Protein AF-A0A7W8JQC4-F1 (afdb_monomer)

InterPro domains:
  IPR027417 P-loop containing nucleoside triphosphate hydrolase [G3DSA:3.40.50.300] (32-115)

Secondary structure (DSSP, 8-state):
----PPP-SS-----HHHHHHHHHHHHHHTT-EEEEEEEEEETTEEEEEEESTTSSHHHHHHHHHTTT-EEEESSEEEEETTTTEEEE--SEEE--HHHHHHH-GGGGGG---B-TTS-BEEE-SPTT-EEEEEEEEEE---

Solvent-accessible surface area (backbone atoms only — not comparable to full-atom values): 7930 Å² total; per-residue (Å²): 135,86,79,90,80,88,84,72,95,60,96,70,74,88,52,69,65,60,53,51,49,51,52,52,51,54,39,41,76,72,53,32,42,84,42,68,19,19,27,38,32,58,89,56,39,23,41,34,31,31,52,56,88,88,55,45,44,53,59,54,48,45,43,47,36,51,73,72,40,44,42,41,15,42,52,36,26,44,33,26,75,91,74,22,45,28,34,37,71,37,64,45,40,65,44,55,60,71,56,35,59,72,52,27,48,80,52,58,82,58,40,80,48,61,50,100,84,64,25,40,30,29,70,38,48,65,86,83,53,61,27,31,50,77,45,76,47,74,34,76,89,121

Nearest PDB structures (foldseek):
  1kkl-assembly1_B-2  TM=8.487E-01  e=4.703E-04  Lacticaseibacillus casei
  1kkl-assembly1_C  TM=5.293E-01  e=1.919E-04  Lacticaseibacillus casei
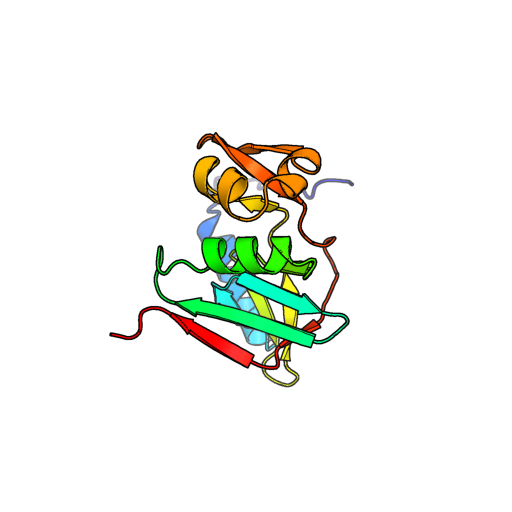  1knx-assembly1_A  TM=5.822E-01  e=1.587E-03  Mycoplasmoides pneumoniae
  1ko7-assembly1_B  TM=4.357E-01  e=6.893E-05  Staphylococcus xylosus
  1knx-assembly1_F  TM=4.460E-01  e=8.919E-04  Mycoplasmoides pneumoniae

pLDDT: mean 86.86, std 14.86, range [31.88, 97.94]

Foldseek 3Di:
DDDDDDDDPDPPPPDVVVVVVVVQVVVVVVQKHKAQFWWWDDPQEIETEAEDPPLCRLLVSLLVVLVVIATQERTIWIARVVFQKIGYDDQFRWDDPVSCCPRRVVQLVQFPDADPVRTTGHGGDDGPDIHRYPYYHYGDPD

Sequence (142 aa):
MRGISFWSEGDIGFHPDLWLLALVEVHRAGGWLMLHAAVLMNCHRAVGLTGVSSAGKSTAALRIAGEGVEVLAEDQAWVRPADGLTVGLDLYLRALPDTLARFASHLLERSVGIDHHGKPLLPVLEPGQSAQLQTLLIFGLL

Mean predicted aligned error: 7.16 Å

Organism: NCBI:txid662880

Radius of gyration: 16.76 Å; Cα contacts (8 Å, |Δi|>4): 275; chains: 1; bounding box: 43×32×40 Å

Structure (mmCIF, N/CA/C/O backbone):
data_AF-A0A7W8JQC4-F1
#
_entry.id   AF-A0A7W8JQC4-F1
#
loop_
_atom_site.group_PDB
_atom_site.id
_atom_site.type_symbol
_atom_site.label_atom_id
_atom_site.label_alt_id
_atom_site.label_comp_id
_atom_site.label_asym_id
_atom_site.label_entity_id
_atom_site.label_seq_id
_atom_site.pdbx_PDB_ins_code
_atom_site.Cartn_x
_atom_site.Cartn_y
_atom_site.Cartn_z
_atom_site.occupancy
_atom_site.B_iso_or_equiv
_atom_site.auth_seq_id
_atom_site.auth_comp_id
_atom_site.auth_asym_id
_atom_site.auth_atom_id
_atom_site.pdbx_PDB_model_num
ATOM 1 N N . MET A 1 1 ? 20.366 8.581 9.512 1.00 35.56 1 MET A N 1
ATOM 2 C CA . MET A 1 1 ? 19.730 7.383 10.104 1.00 35.56 1 MET A CA 1
ATOM 3 C C . MET A 1 1 ? 20.817 6.378 10.442 1.00 35.56 1 MET A C 1
ATOM 5 O O . MET A 1 1 ? 21.600 6.050 9.563 1.00 35.56 1 MET A O 1
ATOM 9 N N . ARG A 1 2 ? 20.934 5.966 11.709 1.00 31.88 2 ARG A N 1
ATOM 10 C CA . ARG A 1 2 ? 21.874 4.915 12.129 1.00 31.88 2 ARG A CA 1
ATOM 11 C C . ARG A 1 2 ? 21.187 3.567 11.901 1.00 31.88 2 ARG A C 1
ATOM 13 O O . ARG A 1 2 ? 20.121 3.347 12.465 1.00 31.88 2 ARG A O 1
ATOM 20 N N . GLY A 1 3 ? 21.753 2.730 11.033 1.00 32.03 3 GLY A N 1
ATOM 21 C CA . GLY A 1 3 ? 21.258 1.377 10.791 1.00 32.03 3 GLY A CA 1
ATOM 22 C C . GLY A 1 3 ? 21.370 0.531 12.057 1.00 32.03 3 GLY A C 1
ATOM 23 O O . GLY A 1 3 ? 22.361 0.625 12.780 1.00 32.03 3 GLY A O 1
ATOM 24 N N . ILE A 1 4 ? 20.343 -0.267 12.336 1.00 41.81 4 ILE A N 1
ATOM 25 C CA . ILE A 1 4 ? 20.396 -1.287 13.382 1.00 41.81 4 ILE A CA 1
ATOM 26 C C . ILE A 1 4 ? 21.209 -2.450 12.810 1.00 41.81 4 ILE A C 1
ATOM 28 O O . ILE A 1 4 ? 20.758 -3.135 11.897 1.00 41.81 4 ILE A O 1
ATOM 32 N N . SER A 1 5 ? 22.428 -2.641 13.307 1.00 37.69 5 SER A N 1
ATOM 33 C CA . SER A 1 5 ? 23.275 -3.788 12.976 1.00 37.69 5 SER A CA 1
ATOM 34 C C . SER A 1 5 ? 23.224 -4.800 14.117 1.00 37.69 5 SER A C 1
ATOM 36 O O . SER A 1 5 ? 23.658 -4.493 15.229 1.00 37.69 5 SER A O 1
ATOM 38 N N . PHE A 1 6 ? 22.696 -5.991 13.838 1.00 50.22 6 PHE A N 1
ATOM 39 C CA . PHE A 1 6 ? 22.678 -7.115 14.769 1.00 50.22 6 PHE A CA 1
ATOM 40 C C . PHE A 1 6 ? 23.987 -7.901 14.642 1.00 50.22 6 PHE A C 1
ATOM 42 O O . PHE A 1 6 ? 24.314 -8.386 13.561 1.00 50.22 6 PHE A O 1
ATOM 49 N N . TRP A 1 7 ? 24.730 -8.017 15.742 1.00 40.00 7 TRP A N 1
ATOM 50 C CA . TRP A 1 7 ? 25.898 -8.891 15.852 1.00 40.00 7 TRP A CA 1
ATOM 51 C C . TRP A 1 7 ? 25.485 -10.159 16.602 1.00 40.00 7 TRP A C 1
ATOM 53 O O . TRP A 1 7 ? 24.950 -10.068 17.705 1.00 40.00 7 TRP A O 1
ATOM 63 N N . SER A 1 8 ? 25.718 -11.324 15.997 1.00 49.25 8 SER A N 1
ATOM 64 C CA . SER A 1 8 ? 25.577 -12.636 16.637 1.00 49.25 8 SER A CA 1
ATOM 65 C C . SER A 1 8 ? 26.965 -13.256 16.759 1.00 49.25 8 SER A C 1
ATOM 67 O O . SER A 1 8 ? 27.576 -13.599 15.748 1.00 49.25 8 SER A O 1
ATOM 69 N N . GLU A 1 9 ? 27.476 -13.384 17.983 1.00 47.78 9 GLU A N 1
ATOM 70 C CA . GLU A 1 9 ? 28.598 -14.278 18.278 1.00 47.78 9 GLU A CA 1
ATOM 71 C C . GLU A 1 9 ? 28.049 -15.703 18.358 1.00 47.78 9 GLU A C 1
ATOM 73 O O . GLU A 1 9 ? 27.416 -16.095 19.337 1.00 47.78 9 GLU A O 1
ATOM 78 N N . GLY A 1 10 ? 28.253 -16.461 17.285 1.00 50.59 10 GLY A N 1
ATOM 79 C CA . GLY A 1 10 ? 27.789 -17.838 17.156 1.00 50.59 10 GLY A CA 1
ATOM 80 C C . GLY A 1 10 ? 26.988 -18.028 15.877 1.00 50.59 10 GLY A C 1
ATOM 81 O O . GLY A 1 10 ? 26.193 -17.170 15.496 1.00 50.59 10 GLY A O 1
ATOM 82 N N . ASP A 1 11 ? 27.226 -19.161 15.223 1.00 51.66 11 ASP A N 1
ATOM 83 C CA . ASP A 1 11 ? 26.686 -19.582 13.926 1.00 51.66 11 ASP A CA 1
ATOM 84 C C . ASP A 1 11 ? 25.183 -19.939 14.010 1.00 51.66 11 ASP A C 1
ATOM 86 O O . ASP A 1 11 ? 24.728 -21.011 13.615 1.00 51.66 11 ASP A O 1
ATOM 90 N N . ILE A 1 12 ? 24.384 -19.041 14.590 1.00 57.91 12 ILE A N 1
ATOM 91 C CA . ILE A 1 12 ? 22.929 -19.045 14.492 1.00 57.91 12 ILE A CA 1
ATOM 92 C C . ILE A 1 12 ? 22.626 -18.257 13.221 1.00 57.91 12 ILE A C 1
ATOM 94 O O . ILE A 1 12 ? 22.561 -17.028 13.238 1.00 57.91 12 ILE A O 1
ATOM 98 N N . GLY A 1 13 ? 22.561 -18.963 12.091 1.00 58.25 13 GLY A N 1
ATOM 99 C CA . GLY A 1 13 ? 22.338 -18.358 10.782 1.00 58.25 13 GLY A CA 1
ATOM 100 C C . GLY A 1 13 ? 21.200 -17.338 10.831 1.00 58.25 13 GLY A C 1
ATOM 101 O O . GLY A 1 13 ? 20.105 -17.626 11.317 1.00 58.25 13 GLY A O 1
ATOM 102 N N . PHE A 1 14 ? 21.462 -16.119 10.358 1.00 64.75 14 PHE A N 1
ATOM 103 C CA . PHE A 1 14 ? 20.414 -15.125 10.178 1.00 64.75 14 PHE A CA 1
ATOM 104 C C . PHE A 1 14 ? 19.390 -15.704 9.198 1.00 64.75 14 PHE A C 1
ATOM 106 O O . PHE A 1 14 ? 19.685 -15.858 8.015 1.00 64.75 14 PHE A O 1
ATOM 113 N N . HIS A 1 15 ? 18.207 -16.055 9.703 1.00 76.00 15 HIS A N 1
ATOM 114 C CA . HIS A 1 15 ? 17.075 -16.506 8.902 1.00 76.00 15 HIS A CA 1
ATOM 115 C C . HIS A 1 15 ? 16.080 -15.343 8.791 1.00 76.00 15 HIS A C 1
ATOM 117 O O . HIS A 1 15 ? 15.295 -15.135 9.722 1.00 76.00 15 HIS A O 1
ATOM 123 N N . PRO A 1 16 ? 16.108 -14.568 7.688 1.00 77.75 16 PRO A N 1
ATOM 124 C CA . PRO A 1 16 ? 15.239 -13.404 7.500 1.00 77.75 16 PRO A CA 1
ATOM 125 C C . PRO A 1 16 ? 13.760 -13.748 7.698 1.00 77.75 16 PRO A C 1
ATOM 127 O O . PRO A 1 16 ? 13.013 -12.974 8.290 1.00 77.75 16 PRO A O 1
ATOM 130 N N . ASP A 1 17 ? 13.366 -14.949 7.274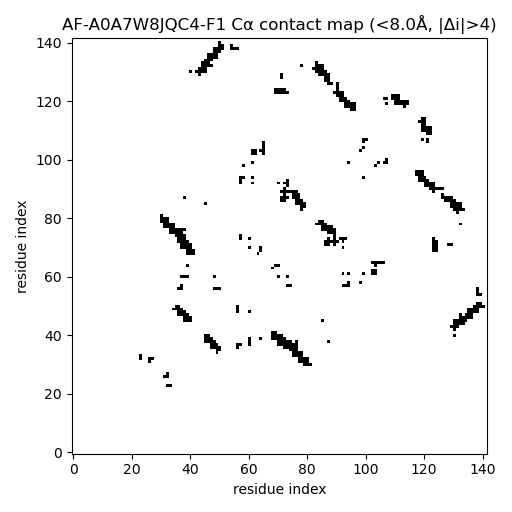 1.00 83.19 17 ASP A N 1
ATOM 131 C CA . ASP A 1 17 ? 11.985 -15.423 7.330 1.00 83.19 17 ASP A CA 1
ATOM 132 C C . ASP A 1 17 ? 11.503 -15.666 8.766 1.00 83.19 17 ASP A C 1
ATOM 134 O O . ASP A 1 17 ? 10.355 -15.366 9.090 1.00 83.19 17 ASP A O 1
ATOM 138 N N . LEU A 1 18 ? 12.378 -16.154 9.656 1.00 86.88 18 LEU A N 1
ATOM 139 C CA . LEU A 1 18 ? 12.038 -16.347 11.071 1.00 86.88 18 LEU A CA 1
ATOM 140 C C . LEU A 1 18 ? 11.845 -15.006 11.778 1.00 86.88 18 LEU A C 1
ATOM 142 O O . LEU A 1 18 ? 10.944 -14.865 12.603 1.00 86.88 18 LEU A O 1
ATOM 146 N N . TRP A 1 19 ? 12.660 -14.011 11.429 1.00 86.44 19 TRP A N 1
ATOM 147 C CA . TRP A 1 19 ? 12.508 -12.655 11.948 1.00 86.44 19 TRP A CA 1
ATOM 148 C C . TRP A 1 19 ? 11.249 -11.977 11.424 1.00 86.44 19 TRP A C 1
ATOM 150 O O . TRP A 1 19 ? 10.541 -11.342 12.205 1.00 86.44 19 TRP A O 1
ATOM 160 N N . LEU A 1 20 ? 10.938 -12.142 10.136 1.00 85.50 20 LEU A N 1
ATOM 161 C CA . LEU A 1 20 ? 9.699 -11.634 9.559 1.00 85.50 20 LEU A CA 1
ATOM 162 C C . LEU A 1 20 ? 8.486 -12.271 10.241 1.00 85.50 20 LEU A C 1
ATOM 164 O O . LEU A 1 20 ? 7.582 -11.553 10.659 1.00 85.50 20 LEU A O 1
ATOM 168 N N . LEU A 1 21 ? 8.496 -13.593 10.431 1.00 88.94 21 LEU A N 1
ATOM 169 C CA . LEU A 1 21 ? 7.436 -14.299 11.146 1.00 88.94 21 LEU A CA 1
ATOM 170 C C . LEU A 1 21 ? 7.300 -13.801 12.588 1.00 88.94 21 LEU A C 1
ATOM 172 O O . LEU A 1 21 ? 6.196 -13.476 13.014 1.00 88.94 21 LEU A O 1
ATOM 176 N N . ALA A 1 22 ? 8.404 -13.696 13.332 1.00 91.50 22 ALA A N 1
ATOM 177 C CA . ALA A 1 22 ? 8.382 -13.196 14.704 1.00 91.50 22 ALA A CA 1
ATOM 178 C C . ALA A 1 22 ? 7.818 -11.770 14.775 1.00 91.50 22 ALA A C 1
ATOM 180 O O . ALA A 1 22 ? 6.986 -11.476 15.632 1.00 91.50 22 ALA A O 1
ATOM 181 N N . LEU A 1 23 ? 8.218 -10.895 13.848 1.00 89.94 23 LEU A N 1
ATOM 182 C CA . LEU A 1 23 ? 7.707 -9.532 13.764 1.00 89.94 23 LEU A CA 1
ATOM 183 C C . LEU A 1 23 ? 6.207 -9.529 13.464 1.00 89.94 23 LEU A C 1
ATOM 185 O O . LEU A 1 23 ? 5.464 -8.813 14.136 1.00 89.94 23 LEU A O 1
ATOM 189 N N . VAL A 1 24 ? 5.752 -10.352 12.518 1.00 91.75 24 VAL A N 1
ATOM 190 C CA . VAL A 1 24 ? 4.332 -10.474 12.179 1.00 91.75 24 VAL A CA 1
ATOM 191 C C . VAL A 1 24 ? 3.519 -10.981 13.367 1.00 91.75 24 VAL A C 1
ATOM 193 O O . VAL A 1 24 ? 2.494 -10.388 13.698 1.00 91.75 24 VAL A O 1
ATOM 196 N N . GLU A 1 25 ? 3.985 -12.020 14.058 1.00 95.00 25 GLU A N 1
ATOM 197 C CA . GLU A 1 25 ? 3.280 -12.591 15.207 1.00 95.00 25 GLU A CA 1
ATOM 198 C C . GLU A 1 25 ? 3.234 -11.636 16.407 1.00 95.00 25 GLU A C 1
ATOM 200 O O . GLU A 1 25 ? 2.199 -11.537 17.068 1.00 95.00 25 GLU A O 1
ATOM 205 N N . VAL A 1 26 ? 4.302 -10.873 16.665 1.00 95.31 26 VAL A N 1
ATOM 206 C CA . VAL A 1 26 ? 4.304 -9.837 17.714 1.00 95.31 26 VAL A CA 1
ATOM 207 C C . VAL A 1 26 ? 3.304 -8.724 17.388 1.00 95.31 26 VAL A C 1
ATOM 209 O O . VAL A 1 26 ? 2.530 -8.322 18.258 1.00 95.31 26 VAL A O 1
ATOM 212 N N . HIS A 1 27 ? 3.263 -8.255 16.138 1.00 93.44 27 HIS A N 1
ATOM 213 C CA . HIS A 1 27 ? 2.278 -7.258 15.703 1.00 93.44 27 HIS A CA 1
ATOM 214 C C . HIS A 1 27 ? 0.849 -7.804 15.813 1.00 93.44 27 HIS A C 1
ATOM 216 O O . HIS A 1 27 ? -0.034 -7.112 16.327 1.00 93.44 27 HIS A O 1
ATOM 222 N N . ARG A 1 28 ? 0.639 -9.074 15.443 1.00 94.81 28 ARG A N 1
ATOM 223 C CA . ARG A 1 28 ? -0.642 -9.775 15.588 1.00 94.81 28 ARG A CA 1
ATOM 224 C C . ARG A 1 28 ? -1.098 -9.868 17.037 1.00 94.81 28 ARG A C 1
ATOM 226 O O . ARG A 1 28 ? -2.256 -9.566 17.320 1.00 94.81 28 ARG A O 1
ATOM 233 N N . ALA A 1 29 ? -0.201 -10.208 17.961 1.00 96.25 29 ALA A N 1
ATOM 234 C CA . ALA A 1 29 ? -0.485 -10.190 19.396 1.00 96.25 29 ALA A CA 1
ATOM 235 C C . ALA A 1 29 ? -0.836 -8.777 19.909 1.00 96.25 29 ALA A C 1
ATOM 237 O O . ALA A 1 29 ? -1.641 -8.638 20.827 1.00 96.25 29 ALA A O 1
ATOM 238 N N . GLY A 1 30 ? -0.286 -7.733 19.280 1.00 95.88 30 GLY A N 1
ATOM 239 C CA . GLY A 1 30 ? -0.622 -6.326 19.520 1.00 95.88 30 GLY A CA 1
ATOM 240 C C . GLY A 1 30 ? -1.889 -5.820 18.813 1.00 95.88 30 GLY A C 1
ATOM 241 O O . GLY A 1 30 ? -2.186 -4.629 18.898 1.00 95.88 30 GLY A O 1
ATOM 242 N N . GLY A 1 31 ? -2.631 -6.684 18.112 1.00 96.88 31 GLY A N 1
ATOM 243 C CA . GLY A 1 31 ? -3.879 -6.333 17.425 1.00 96.88 31 GLY A CA 1
ATOM 244 C C . GLY A 1 31 ? -3.712 -5.787 16.003 1.00 96.88 31 GLY A C 1
ATOM 245 O O . GLY A 1 31 ? -4.668 -5.240 15.455 1.00 96.88 31 GLY A O 1
ATOM 246 N N . TRP A 1 32 ? -2.531 -5.925 15.402 1.00 97.06 32 TRP A N 1
ATOM 247 C CA . TRP A 1 32 ? -2.255 -5.516 14.025 1.00 97.06 32 TRP A CA 1
ATOM 248 C C . TRP A 1 32 ? -2.247 -6.713 13.077 1.00 97.06 32 TRP A C 1
ATOM 250 O O . TRP A 1 32 ? -1.686 -7.759 13.378 1.00 97.06 32 TRP A O 1
ATOM 260 N N . LEU A 1 33 ? -2.834 -6.555 11.898 1.00 95.50 33 LEU A N 1
ATOM 261 C CA . LEU A 1 33 ? -2.838 -7.553 10.838 1.00 95.50 33 LEU A CA 1
ATOM 262 C C . LEU A 1 33 ? -2.085 -7.023 9.627 1.00 95.50 33 LEU A C 1
ATOM 264 O O . LEU A 1 33 ? -2.260 -5.869 9.237 1.00 95.50 33 LEU A O 1
ATOM 268 N N . MET A 1 34 ? -1.272 -7.884 9.025 1.00 93.56 34 MET A N 1
ATOM 269 C CA . MET A 1 34 ? -0.629 -7.578 7.757 1.00 93.56 34 MET A CA 1
ATOM 270 C C . MET A 1 34 ? -1.630 -7.847 6.640 1.00 93.56 34 MET A C 1
ATOM 272 O O . MET A 1 34 ? -2.171 -8.949 6.529 1.00 93.56 34 MET A O 1
ATOM 276 N N . LEU A 1 35 ? -1.882 -6.837 5.819 1.00 92.81 35 LEU A N 1
ATOM 277 C CA . LEU A 1 35 ? -2.766 -6.912 4.673 1.00 92.81 35 LEU A CA 1
ATOM 278 C C . LEU A 1 35 ? -1.933 -6.825 3.395 1.00 92.81 35 LEU A C 1
ATOM 280 O O . LEU A 1 35 ? -1.234 -5.838 3.169 1.00 92.81 35 LEU A O 1
ATOM 284 N N . HIS A 1 36 ? -2.051 -7.848 2.548 1.00 93.44 36 HIS A N 1
ATOM 285 C CA . HIS A 1 36 ? -1.517 -7.813 1.190 1.00 93.44 36 HIS A CA 1
ATOM 286 C C . HIS A 1 36 ? -2.494 -7.051 0.282 1.00 93.44 36 HIS A C 1
ATOM 288 O O . HIS A 1 36 ? -3.456 -7.621 -0.254 1.00 93.44 36 HIS A O 1
ATOM 294 N N . ALA A 1 37 ? -2.311 -5.738 0.193 1.00 94.69 37 ALA A N 1
ATOM 295 C CA . ALA A 1 37 ? -3.197 -4.837 -0.527 1.00 94.69 37 ALA A CA 1
ATOM 296 C C . ALA A 1 37 ? -2.484 -3.552 -0.943 1.00 94.69 37 ALA A C 1
ATOM 298 O O . ALA A 1 37 ? -1.678 -3.008 -0.192 1.00 94.69 37 ALA A O 1
ATOM 299 N N . ALA A 1 38 ? -2.913 -3.008 -2.081 1.00 95.31 38 ALA A N 1
ATOM 300 C CA . ALA A 1 38 ? -2.681 -1.603 -2.370 1.00 95.31 38 ALA A CA 1
ATOM 301 C C . ALA A 1 38 ? -3.678 -0.775 -1.555 1.00 95.31 38 ALA A C 1
ATOM 303 O O . ALA A 1 38 ? -4.877 -1.060 -1.574 1.00 95.31 38 ALA A O 1
ATOM 304 N N . VAL A 1 39 ? -3.212 0.244 -0.844 1.00 96.38 39 VAL A N 1
ATOM 305 C CA . VAL A 1 39 ? -4.053 1.114 -0.023 1.00 96.38 39 VAL A CA 1
ATOM 306 C C . VAL A 1 39 ? -3.987 2.525 -0.574 1.00 96.38 39 VAL A C 1
ATOM 308 O O . VAL A 1 39 ? -2.929 3.149 -0.611 1.00 96.38 39 VAL A O 1
ATOM 311 N N . LEU A 1 40 ? -5.142 3.022 -0.998 1.00 96.12 40 LEU A N 1
ATOM 312 C CA . LEU A 1 40 ? -5.332 4.375 -1.502 1.00 96.12 40 LEU A CA 1
ATOM 313 C C . LEU A 1 40 ? -5.886 5.249 -0.389 1.00 96.12 40 LEU A C 1
ATOM 315 O O . LEU A 1 40 ? -6.739 4.799 0.376 1.00 96.12 40 LEU A O 1
ATOM 319 N N . MET A 1 41 ? -5.427 6.491 -0.320 1.00 95.44 41 MET A N 1
ATOM 320 C CA . MET A 1 41 ? -5.764 7.437 0.730 1.00 95.44 41 MET A CA 1
ATOM 321 C C . MET A 1 41 ? -6.253 8.757 0.143 1.00 95.44 41 MET A C 1
ATOM 323 O O . MET A 1 41 ? -5.719 9.273 -0.835 1.00 95.44 41 MET A O 1
ATOM 327 N N . ASN A 1 42 ? -7.271 9.318 0.787 1.00 92.62 42 ASN A N 1
ATOM 328 C CA . ASN A 1 42 ? -7.664 10.707 0.623 1.00 92.62 42 ASN A CA 1
ATOM 329 C C . ASN A 1 42 ? -7.892 11.305 2.019 1.00 92.62 42 ASN A C 1
ATOM 331 O O . ASN A 1 42 ? -8.780 10.865 2.763 1.00 92.62 42 ASN A O 1
ATOM 335 N N . CYS A 1 43 ? -7.056 12.275 2.391 1.00 89.19 43 CYS A N 1
ATOM 336 C CA . CYS A 1 43 ? -6.962 12.824 3.743 1.00 89.19 43 CYS A CA 1
ATOM 337 C C . CYS A 1 43 ? -6.704 11.724 4.793 1.00 89.19 43 CYS A C 1
ATOM 339 O O . CYS A 1 43 ? -5.616 11.171 4.858 1.00 89.19 43 CYS A O 1
ATOM 341 N N . HIS A 1 44 ? -7.699 11.383 5.617 1.00 92.44 44 HIS A N 1
ATOM 342 C CA . HIS A 1 44 ? -7.582 10.364 6.673 1.00 92.44 44 HIS A CA 1
ATOM 343 C C . HIS A 1 44 ? -8.414 9.110 6.395 1.00 92.44 44 HIS A C 1
ATOM 345 O O . HIS A 1 44 ? -8.625 8.294 7.291 1.00 92.44 44 HIS A O 1
ATOM 351 N N . ARG A 1 45 ? -8.931 8.962 5.172 1.00 96.06 45 ARG A N 1
ATOM 352 C CA . ARG A 1 45 ? -9.768 7.829 4.767 1.00 96.06 45 ARG A CA 1
ATOM 353 C C . ARG A 1 45 ? -9.030 6.997 3.740 1.00 96.06 45 ARG A C 1
ATOM 355 O O . ARG A 1 45 ? -8.447 7.550 2.810 1.00 96.06 45 ARG A O 1
ATOM 362 N N . ALA A 1 46 ? -9.101 5.684 3.899 1.00 96.81 46 ALA A N 1
ATOM 363 C CA . ALA A 1 46 ? -8.441 4.743 3.019 1.00 96.81 46 ALA A CA 1
ATOM 364 C C . ALA A 1 46 ? -9.389 3.688 2.447 1.00 96.81 46 ALA A C 1
ATOM 366 O O . ALA A 1 46 ? -10.336 3.237 3.103 1.00 96.81 46 ALA A O 1
ATOM 367 N N . VAL A 1 47 ? -9.077 3.274 1.220 1.00 97.25 47 VAL A N 1
ATOM 368 C CA . VAL A 1 47 ? -9.667 2.122 0.535 1.00 97.25 47 VAL A CA 1
ATOM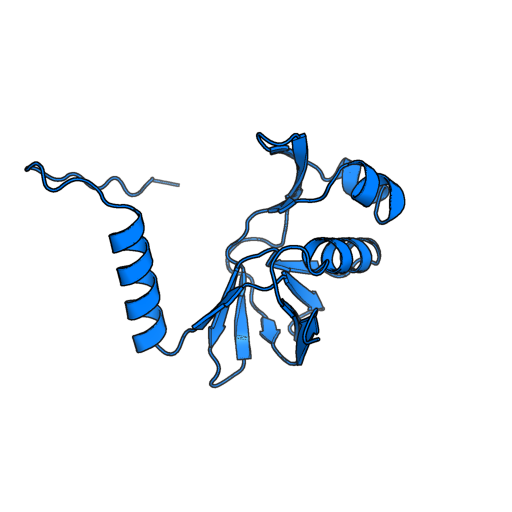 369 C C . VAL A 1 47 ? -8.547 1.150 0.192 1.00 97.25 47 VAL A C 1
ATOM 371 O O . VAL A 1 47 ? -7.566 1.520 -0.451 1.00 97.25 47 VAL A O 1
ATOM 374 N N . GLY A 1 48 ? -8.701 -0.098 0.621 1.00 96.44 48 GLY A N 1
ATOM 375 C CA . GLY A 1 48 ? -7.792 -1.186 0.292 1.00 96.44 48 GLY A CA 1
ATOM 376 C C . GLY A 1 48 ? -8.259 -1.936 -0.951 1.00 96.44 48 GLY A C 1
ATOM 377 O O . GLY A 1 48 ? -9.449 -2.202 -1.111 1.00 96.44 48 GLY A O 1
ATOM 378 N N . LEU A 1 49 ? -7.317 -2.319 -1.804 1.00 96.00 49 LEU A N 1
ATOM 379 C CA . LEU A 1 49 ? -7.501 -3.212 -2.941 1.00 96.00 49 LEU A CA 1
ATOM 380 C C . LEU A 1 49 ? -6.708 -4.488 -2.657 1.00 96.00 49 LEU A C 1
ATOM 382 O O . LEU A 1 49 ? -5.479 -4.467 -2.687 1.00 96.00 49 LEU A O 1
ATOM 386 N N . THR A 1 50 ? -7.390 -5.594 -2.381 1.00 94.81 50 THR A N 1
ATOM 387 C CA . THR A 1 50 ? -6.774 -6.906 -2.135 1.00 94.81 50 THR A CA 1
ATOM 388 C C . THR A 1 50 ? -7.279 -7.945 -3.134 1.00 94.81 50 THR A C 1
ATOM 390 O O . THR A 1 50 ? -8.130 -7.662 -3.972 1.00 94.81 50 THR A O 1
ATOM 393 N N . GLY A 1 51 ? -6.724 -9.149 -3.089 1.00 91.25 51 GLY A N 1
ATOM 394 C CA . GLY A 1 51 ? -7.017 -10.222 -4.032 1.00 91.25 51 GLY A CA 1
ATOM 395 C C . GLY A 1 51 ? -5.767 -10.992 -4.425 1.00 91.25 51 GLY A C 1
ATOM 396 O O . GLY A 1 51 ? -4.652 -10.664 -3.996 1.00 91.25 51 GLY A O 1
ATOM 397 N N . VAL A 1 52 ? -5.953 -11.999 -5.276 1.00 87.94 52 VAL A N 1
ATOM 398 C CA . VAL A 1 52 ? -4.864 -12.858 -5.761 1.00 87.94 52 VAL A CA 1
ATOM 399 C C . VAL A 1 52 ? -3.744 -12.049 -6.431 1.00 87.94 52 VAL A C 1
ATOM 401 O O . VAL A 1 52 ? -3.933 -10.912 -6.891 1.00 87.94 52 VAL A O 1
ATOM 404 N N . SER A 1 53 ? -2.534 -12.611 -6.452 1.00 84.56 53 SER A N 1
ATOM 405 C CA . SER A 1 53 ? -1.424 -11.999 -7.188 1.00 84.56 53 SER A CA 1
ATOM 406 C C . SER A 1 53 ? -1.819 -11.816 -8.657 1.00 84.56 53 SER A C 1
ATOM 408 O O . SER A 1 53 ? -2.546 -12.634 -9.217 1.00 84.56 53 SER A O 1
ATOM 410 N N . SER A 1 54 ? -1.404 -10.702 -9.260 1.00 83.38 54 SER A N 1
ATOM 411 C CA . SER A 1 54 ? -1.779 -10.318 -10.631 1.00 83.38 54 SER A CA 1
ATOM 412 C C . SER A 1 54 ? -3.267 -10.038 -10.889 1.00 83.38 54 SER A C 1
ATOM 414 O O . SER A 1 54 ? -3.642 -9.821 -12.037 1.00 83.38 54 SER A O 1
ATOM 416 N N . ALA A 1 55 ? -4.113 -9.909 -9.858 1.00 87.69 55 ALA A N 1
ATOM 417 C CA . ALA A 1 55 ? -5.512 -9.491 -10.034 1.00 87.69 55 ALA A CA 1
ATOM 418 C C . ALA A 1 55 ? -5.686 -8.035 -10.531 1.00 87.69 55 ALA A C 1
ATOM 420 O O . ALA A 1 55 ? -6.809 -7.587 -10.741 1.00 87.69 55 ALA A O 1
ATOM 421 N N . GLY A 1 56 ? -4.594 -7.276 -10.693 1.00 88.62 56 GLY A N 1
ATOM 422 C CA . GLY A 1 56 ? -4.619 -5.884 -11.153 1.00 88.62 56 GLY A CA 1
ATOM 423 C C . GLY A 1 56 ? -4.656 -4.830 -10.040 1.00 88.62 56 GLY A C 1
ATOM 424 O O . GLY A 1 56 ? -4.959 -3.676 -10.329 1.00 88.62 56 GLY A O 1
ATOM 425 N N . LYS A 1 57 ? -4.322 -5.192 -8.790 1.00 92.56 57 LYS A N 1
ATOM 426 C CA . LYS A 1 57 ? -4.292 -4.276 -7.627 1.00 92.56 57 LYS A CA 1
ATOM 427 C C . LYS A 1 57 ? -3.410 -3.047 -7.880 1.00 92.56 57 LYS A C 1
ATOM 429 O O . LYS A 1 57 ? -3.915 -1.928 -7.881 1.00 92.56 57 LYS A O 1
ATOM 434 N N . SER A 1 58 ? -2.128 -3.257 -8.191 1.00 89.81 58 SER A N 1
ATOM 435 C CA . SER A 1 58 ? -1.164 -2.175 -8.444 1.00 89.81 58 SER A CA 1
ATOM 436 C C . SER A 1 58 ? -1.525 -1.358 -9.692 1.00 89.81 58 SER A C 1
ATOM 438 O O . SER A 1 58 ? -1.326 -0.148 -9.724 1.00 89.81 58 SER A O 1
ATOM 440 N N . THR A 1 59 ? -2.128 -1.985 -10.709 1.00 91.75 59 THR A N 1
ATOM 441 C CA . THR A 1 59 ? -2.635 -1.290 -11.906 1.00 91.75 59 THR A CA 1
ATOM 442 C C . THR A 1 59 ? -3.807 -0.365 -11.574 1.00 91.75 59 THR A C 1
ATOM 444 O O . THR A 1 59 ? -3.838 0.776 -12.033 1.00 91.75 59 THR A O 1
ATOM 447 N N . ALA A 1 60 ? -4.766 -0.835 -10.773 1.00 92.38 60 ALA A N 1
ATOM 448 C CA . ALA A 1 60 ? -5.890 -0.024 -10.318 1.00 92.38 60 ALA A CA 1
ATOM 449 C C . ALA A 1 60 ? -5.417 1.115 -9.405 1.00 92.38 60 ALA A C 1
ATOM 451 O O . ALA A 1 60 ? -5.832 2.257 -9.598 1.00 92.38 60 ALA A O 1
ATOM 452 N N . ALA A 1 61 ? -4.494 0.823 -8.483 1.00 93.25 61 ALA A N 1
ATOM 453 C CA . ALA A 1 61 ? -3.878 1.822 -7.621 1.00 93.25 61 ALA A CA 1
ATOM 454 C C . ALA A 1 61 ? -3.164 2.910 -8.431 1.00 93.25 61 ALA A C 1
ATOM 456 O O . ALA A 1 61 ? -3.394 4.089 -8.190 1.00 93.25 61 ALA A O 1
ATOM 457 N N . LEU A 1 62 ? -2.385 2.532 -9.451 1.00 93.31 62 LEU A N 1
ATOM 458 C CA . LEU A 1 62 ? -1.722 3.486 -10.339 1.00 93.31 62 LEU A CA 1
ATOM 459 C C . LEU A 1 62 ? -2.715 4.381 -11.079 1.00 93.31 62 LEU A C 1
ATOM 461 O O . LEU A 1 62 ? -2.510 5.588 -11.162 1.00 93.31 62 LEU A O 1
ATOM 465 N N . ARG A 1 63 ? -3.783 3.798 -11.631 1.00 93.19 63 ARG A N 1
ATOM 466 C CA . ARG A 1 63 ? -4.792 4.570 -12.360 1.00 93.19 63 ARG A CA 1
ATOM 467 C C . ARG A 1 63 ? -5.460 5.597 -11.452 1.00 93.19 63 ARG A C 1
ATOM 469 O O . ARG A 1 63 ? -5.643 6.729 -11.867 1.00 93.19 63 ARG A O 1
ATOM 476 N N . ILE A 1 64 ? -5.794 5.208 -10.224 1.00 92.81 64 ILE A N 1
ATOM 477 C CA . ILE A 1 64 ? -6.411 6.111 -9.248 1.00 92.81 64 ILE A CA 1
ATOM 478 C C . ILE A 1 64 ? -5.399 7.163 -8.761 1.00 92.81 64 ILE A C 1
ATOM 480 O O . ILE A 1 64 ? -5.758 8.327 -8.611 1.00 92.81 64 ILE A O 1
ATOM 484 N N . ALA A 1 65 ? -4.124 6.797 -8.613 1.00 91.75 65 ALA A N 1
ATOM 485 C CA . ALA A 1 65 ? -3.056 7.745 -8.303 1.00 91.75 65 ALA A CA 1
ATOM 486 C C . ALA A 1 65 ? -2.843 8.789 -9.411 1.00 91.75 65 ALA A C 1
ATOM 488 O O . ALA A 1 65 ? -2.571 9.952 -9.120 1.00 91.75 65 ALA A O 1
ATOM 489 N N . GLY A 1 66 ? -3.025 8.397 -10.676 1.00 91.25 66 GLY A N 1
ATOM 490 C CA . GLY A 1 66 ? -3.030 9.312 -11.820 1.00 91.25 66 GLY A CA 1
ATOM 491 C C . GLY A 1 66 ? -4.150 10.361 -11.777 1.00 91.25 66 GLY A C 1
ATOM 492 O O . GLY A 1 66 ? -4.032 11.396 -12.420 1.00 91.25 66 GLY A O 1
ATOM 493 N N . GLU A 1 67 ? -5.198 10.140 -10.983 1.00 92.69 67 GLU A N 1
ATOM 494 C CA . GLU A 1 67 ? -6.268 11.118 -10.733 1.00 92.69 67 GLU A CA 1
ATOM 495 C C . GLU A 1 67 ? -5.988 11.988 -9.487 1.00 92.69 67 GLU A C 1
ATOM 497 O O . GLU A 1 67 ? -6.864 12.708 -9.011 1.00 92.69 67 GLU A O 1
ATOM 502 N N . GLY A 1 68 ? -4.773 11.920 -8.929 1.00 90.88 68 GLY A N 1
ATOM 503 C CA . GLY A 1 68 ? -4.339 12.730 -7.787 1.00 90.88 68 GLY A CA 1
ATOM 504 C C . GLY A 1 68 ? -4.658 12.144 -6.410 1.00 90.88 68 GLY A C 1
ATOM 505 O O . GLY A 1 68 ? -4.461 12.824 -5.406 1.00 90.88 68 GLY A O 1
ATOM 506 N N . VAL A 1 69 ? -5.134 10.898 -6.333 1.00 93.56 69 VAL A N 1
ATOM 507 C CA . VAL A 1 69 ? -5.320 10.192 -5.054 1.00 93.56 69 VAL A CA 1
ATOM 508 C C . VAL A 1 69 ? -3.978 9.672 -4.549 1.00 93.56 69 VAL A C 1
ATOM 510 O O . VAL A 1 69 ? -3.145 9.194 -5.317 1.00 93.56 69 VAL A O 1
ATOM 513 N N . GLU A 1 70 ? -3.755 9.736 -3.245 1.00 93.94 70 GLU A N 1
ATOM 514 C CA . GLU A 1 70 ? -2.485 9.315 -2.673 1.00 93.94 70 GLU A CA 1
ATOM 515 C C . GLU A 1 70 ? -2.444 7.797 -2.472 1.00 93.94 70 GLU A C 1
ATOM 517 O O . GLU A 1 70 ? -3.452 7.144 -2.191 1.00 93.94 70 GLU A O 1
ATOM 522 N N . VAL A 1 71 ? -1.255 7.218 -2.612 1.00 94.56 71 VAL A N 1
ATOM 523 C CA . VAL A 1 71 ? -1.014 5.798 -2.349 1.00 94.56 71 VAL A CA 1
ATOM 524 C C . VAL A 1 71 ? -0.323 5.709 -1.001 1.00 94.56 71 VAL A C 1
ATOM 526 O O . VAL A 1 71 ? 0.790 6.205 -0.843 1.00 94.56 71 VAL A O 1
ATOM 529 N N . LEU A 1 72 ? -0.997 5.099 -0.031 1.00 95.19 72 LEU A N 1
ATOM 530 C CA . LEU A 1 72 ? -0.443 4.832 1.292 1.00 95.19 72 LEU A CA 1
ATOM 531 C C . LEU A 1 72 ? 0.406 3.558 1.279 1.00 95.19 72 LEU A C 1
ATOM 533 O O . LEU A 1 72 ? 1.454 3.523 1.908 1.00 95.19 72 LEU A O 1
ATOM 537 N N . ALA A 1 73 ? -0.039 2.526 0.561 1.00 94.44 73 ALA A N 1
ATOM 538 C CA . ALA A 1 73 ? 0.680 1.263 0.395 1.00 94.44 73 ALA A CA 1
ATOM 539 C C . ALA A 1 73 ? 0.471 0.707 -1.017 1.00 94.44 73 ALA A C 1
ATOM 541 O O . ALA A 1 73 ? -0.599 0.892 -1.599 1.00 94.44 73 ALA A O 1
ATOM 542 N N . GLU A 1 74 ? 1.459 0.002 -1.559 1.00 92.25 74 GLU A N 1
ATOM 543 C CA . GLU A 1 74 ? 1.354 -0.657 -2.868 1.00 92.25 74 GLU A CA 1
ATOM 544 C C . GLU A 1 74 ? 1.012 -2.138 -2.736 1.00 92.25 74 GLU A C 1
ATOM 546 O O . GLU A 1 74 ? 0.182 -2.647 -3.487 1.00 92.25 74 GLU A O 1
ATOM 551 N N . ASP A 1 75 ? 1.634 -2.812 -1.777 1.00 92.38 75 ASP A N 1
ATOM 552 C CA . ASP A 1 75 ? 1.584 -4.258 -1.625 1.00 92.38 75 ASP A CA 1
ATOM 553 C C . ASP A 1 75 ? 1.333 -4.676 -0.178 1.00 92.38 75 ASP A C 1
ATOM 555 O O . ASP A 1 75 ? 0.642 -5.670 0.060 1.00 92.38 75 ASP A O 1
ATOM 559 N N . GLN A 1 76 ? 1.869 -3.929 0.791 1.00 92.12 76 GLN A N 1
ATOM 560 C CA . GLN A 1 76 ? 1.835 -4.311 2.198 1.00 92.12 76 GLN A CA 1
ATOM 561 C C . GLN A 1 76 ? 1.418 -3.151 3.099 1.00 92.12 76 GLN A C 1
ATOM 563 O O . GLN A 1 76 ? 2.036 -2.084 3.135 1.00 92.12 76 GLN A O 1
ATOM 568 N N . ALA A 1 77 ? 0.385 -3.401 3.902 1.00 94.31 77 ALA A N 1
ATOM 569 C CA . ALA A 1 77 ? -0.081 -2.478 4.925 1.00 94.31 77 ALA A CA 1
ATOM 570 C C . ALA A 1 77 ? -0.293 -3.191 6.262 1.00 94.31 77 ALA A C 1
ATOM 572 O O . ALA A 1 77 ? -0.775 -4.323 6.309 1.00 94.31 77 ALA A O 1
ATOM 573 N N . TRP A 1 78 ? 0.004 -2.501 7.360 1.00 95.38 78 TRP A N 1
ATOM 574 C CA . TRP A 1 78 ? -0.469 -2.884 8.687 1.00 95.38 78 TRP A CA 1
ATOM 575 C C . TRP A 1 78 ? -1.836 -2.271 8.933 1.00 95.38 78 TRP A C 1
ATOM 577 O O . TRP A 1 78 ? -2.005 -1.067 8.763 1.00 95.38 78 TRP A O 1
ATOM 587 N N . VAL A 1 79 ? -2.790 -3.082 9.379 1.00 96.69 79 VAL A N 1
ATOM 588 C CA . VAL A 1 79 ? -4.144 -2.649 9.731 1.00 96.69 79 VAL A CA 1
ATOM 589 C C . VAL A 1 79 ? -4.443 -3.071 11.158 1.00 96.69 79 VAL A C 1
ATOM 591 O O . VAL A 1 79 ? -4.289 -4.239 11.501 1.00 96.69 79 VAL A O 1
ATOM 594 N N . ARG A 1 80 ? -4.924 -2.152 11.989 1.00 97.19 80 ARG A N 1
ATOM 595 C CA . ARG A 1 80 ? -5.517 -2.471 13.285 1.00 97.19 80 ARG A CA 1
ATOM 596 C C . ARG A 1 80 ? -7.031 -2.619 13.113 1.00 97.19 80 ARG A C 1
ATOM 598 O O . ARG A 1 80 ? -7.712 -1.613 12.929 1.00 97.19 80 ARG A O 1
ATOM 605 N N . PRO A 1 81 ? -7.605 -3.833 13.181 1.00 95.50 81 PRO A N 1
ATOM 606 C CA . PRO A 1 81 ? -9.022 -4.029 12.863 1.00 95.50 81 PRO A CA 1
ATOM 607 C C . PRO A 1 81 ? -9.985 -3.335 13.831 1.00 95.50 81 PRO A C 1
ATOM 609 O O . PRO A 1 81 ? -11.109 -3.036 13.450 1.00 95.50 81 PRO A O 1
ATOM 612 N N . ALA A 1 82 ? -9.552 -3.081 15.071 1.00 96.25 82 ALA A N 1
ATOM 613 C CA . ALA A 1 82 ? -10.388 -2.476 16.107 1.00 96.25 82 ALA A CA 1
ATOM 614 C C . ALA A 1 82 ? -10.914 -1.080 15.725 1.00 96.25 82 ALA A C 1
ATOM 616 O O . ALA A 1 82 ? -12.018 -0.715 16.118 1.00 96.25 82 ALA A O 1
ATOM 617 N N . ASP A 1 83 ? -10.130 -0.309 14.971 1.00 95.75 83 ASP A N 1
ATOM 618 C CA . ASP A 1 83 ? -10.450 1.069 14.582 1.00 95.75 83 ASP A CA 1
ATOM 619 C C . ASP A 1 83 ? -10.090 1.403 13.125 1.00 95.75 83 ASP A C 1
ATOM 621 O O . ASP A 1 83 ? -10.210 2.549 12.693 1.00 95.75 83 ASP A O 1
ATOM 625 N N . GLY A 1 84 ? -9.649 0.406 12.356 1.00 96.69 84 GLY A N 1
ATOM 626 C CA . GLY A 1 84 ? -9.272 0.549 10.954 1.00 96.69 84 GLY A CA 1
ATOM 627 C C . GLY A 1 84 ? -7.971 1.319 10.731 1.00 96.69 84 GLY A C 1
ATOM 628 O O . GLY A 1 84 ? -7.660 1.622 9.577 1.00 96.69 84 GLY A O 1
ATOM 629 N N . LEU A 1 85 ? -7.202 1.651 11.778 1.00 97.38 85 LEU A N 1
ATOM 630 C CA . LEU A 1 85 ? -5.949 2.387 11.615 1.00 97.38 85 LEU A CA 1
ATOM 631 C C . LEU A 1 85 ? -5.001 1.604 10.706 1.00 97.38 85 LEU A C 1
ATOM 633 O O . LEU A 1 85 ? -4.680 0.450 10.978 1.00 97.38 85 LEU A O 1
ATOM 637 N N . THR A 1 86 ? -4.565 2.243 9.628 1.00 96.62 86 THR A N 1
ATOM 638 C CA . THR A 1 86 ? -3.781 1.625 8.563 1.00 96.62 86 THR A CA 1
ATOM 639 C C . THR A 1 86 ? -2.517 2.420 8.299 1.00 96.62 86 THR A C 1
ATOM 641 O O . THR A 1 86 ? -2.569 3.647 8.210 1.00 96.62 86 THR A O 1
ATOM 644 N N . VAL A 1 87 ? -1.395 1.716 8.165 1.00 95.12 87 VAL A N 1
ATOM 645 C CA . VAL A 1 87 ? -0.066 2.273 7.888 1.00 95.12 87 VAL A CA 1
ATOM 646 C C . VAL A 1 87 ? 0.558 1.490 6.738 1.00 95.12 87 VAL A C 1
ATOM 648 O O . VAL A 1 87 ? 0.531 0.258 6.744 1.00 95.12 87 VAL A O 1
ATOM 651 N N . GLY A 1 88 ? 1.108 2.197 5.753 1.00 93.38 88 GLY A N 1
ATOM 652 C CA . GLY A 1 88 ? 1.822 1.576 4.642 1.00 93.38 88 GLY A CA 1
ATOM 653 C C . GLY A 1 88 ? 3.243 1.160 5.002 1.00 93.38 88 GLY A C 1
ATOM 654 O O . GLY A 1 88 ? 3.890 1.789 5.839 1.00 93.38 88 GLY A O 1
ATOM 655 N N . LEU A 1 89 ? 3.715 0.087 4.369 1.00 89.94 89 LEU A N 1
ATOM 656 C CA . LEU A 1 89 ? 5.079 -0.425 4.534 1.00 89.94 89 LEU A CA 1
ATOM 657 C C . LEU A 1 89 ? 5.961 -0.211 3.304 1.00 89.94 89 LEU A C 1
ATOM 659 O O . LEU A 1 89 ? 7.187 -0.275 3.404 1.00 89.94 89 LEU A O 1
ATOM 663 N N . ASP A 1 90 ? 5.346 0.029 2.151 1.00 91.12 90 ASP A N 1
ATOM 664 C CA . ASP A 1 90 ? 6.061 0.237 0.903 1.00 91.12 90 ASP A CA 1
ATOM 665 C C . ASP A 1 90 ? 6.648 1.646 0.831 1.00 91.12 90 ASP A C 1
ATOM 667 O O . ASP A 1 90 ? 6.090 2.605 1.355 1.00 91.12 90 ASP A O 1
ATOM 671 N N . LEU A 1 91 ? 7.772 1.776 0.128 1.00 91.12 91 LEU A N 1
ATOM 672 C CA . LEU A 1 91 ? 8.368 3.077 -0.197 1.00 91.12 91 LEU A CA 1
ATOM 673 C C . LEU A 1 91 ? 7.985 3.554 -1.599 1.00 91.12 91 LEU A C 1
ATOM 675 O O . LEU A 1 91 ? 8.045 4.747 -1.898 1.00 91.12 91 LEU A O 1
ATOM 679 N N . TYR A 1 92 ? 7.619 2.615 -2.472 1.00 93.12 92 TYR A N 1
ATOM 680 C CA . TYR A 1 92 ? 7.432 2.882 -3.887 1.00 93.12 92 TYR A CA 1
ATOM 681 C C . TYR A 1 92 ? 6.228 2.134 -4.444 1.00 93.12 92 TYR A C 1
ATOM 683 O O . TYR A 1 9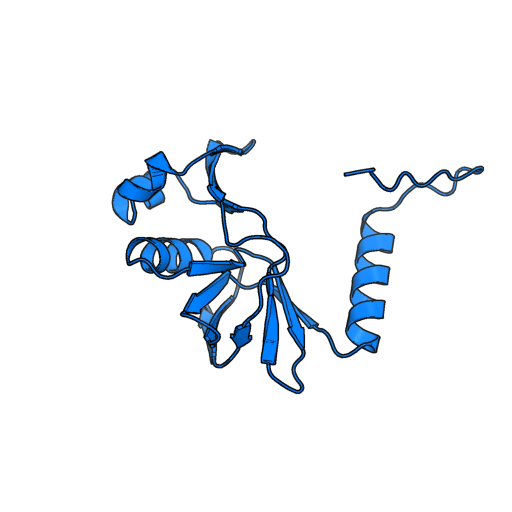2 ? 6.040 0.949 -4.178 1.00 93.12 92 TYR A O 1
ATOM 691 N N . LEU A 1 93 ? 5.485 2.816 -5.309 1.00 91.44 93 LEU A N 1
ATOM 692 C CA . LEU A 1 93 ? 4.558 2.219 -6.245 1.00 91.44 93 LEU A CA 1
ATOM 693 C C . LEU A 1 93 ? 5.349 1.786 -7.480 1.00 91.44 93 LEU A C 1
ATOM 695 O O . LEU A 1 93 ? 5.994 2.605 -8.140 1.00 91.44 93 LEU A O 1
ATOM 699 N N . ARG A 1 94 ? 5.286 0.491 -7.796 1.00 91.38 94 ARG A N 1
ATOM 700 C CA . ARG A 1 94 ? 5.955 -0.109 -8.956 1.00 91.38 94 A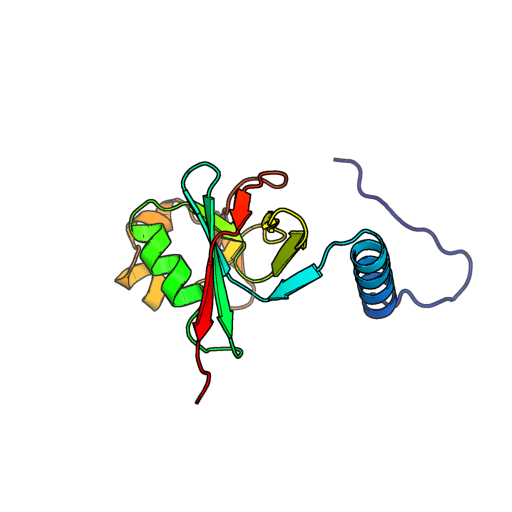RG A CA 1
ATOM 701 C C . ARG A 1 94 ? 4.925 -0.440 -10.022 1.00 91.38 94 ARG A C 1
ATOM 703 O O . ARG A 1 94 ? 4.005 -1.220 -9.788 1.00 91.38 94 ARG A O 1
ATOM 710 N N . ALA A 1 95 ? 5.106 0.098 -11.219 1.00 85.81 95 ALA A N 1
ATOM 711 C CA . ALA A 1 95 ? 4.237 -0.191 -12.355 1.00 85.81 95 ALA A CA 1
ATOM 712 C C . ALA A 1 95 ? 5.051 -0.620 -13.574 1.00 85.81 95 ALA A C 1
ATOM 714 O O . ALA A 1 95 ? 6.217 -0.268 -13.715 1.00 85.81 95 ALA A O 1
ATOM 715 N N . LEU A 1 96 ? 4.431 -1.379 -14.477 1.00 88.88 96 LEU A N 1
ATOM 716 C CA . LEU A 1 96 ? 5.033 -1.629 -15.785 1.00 88.88 96 LEU A CA 1
ATOM 717 C C . LEU A 1 96 ? 5.130 -0.304 -16.565 1.00 88.88 96 LEU A C 1
ATOM 719 O O . LEU A 1 96 ? 4.152 0.452 -16.541 1.00 88.88 96 LEU A O 1
ATOM 723 N N . PRO A 1 97 ? 6.236 -0.038 -17.288 1.00 88.56 97 PRO A N 1
ATOM 724 C CA . PRO A 1 97 ? 6.417 1.199 -18.052 1.00 88.56 97 PRO A CA 1
ATOM 725 C C . PRO A 1 97 ? 5.225 1.541 -18.954 1.00 88.56 97 PRO A C 1
ATOM 727 O O . PRO A 1 97 ? 4.707 2.652 -18.891 1.00 88.56 97 PRO A O 1
ATOM 730 N N . ASP A 1 98 ? 4.708 0.562 -19.702 1.00 91.00 98 ASP A N 1
ATOM 731 C CA . ASP A 1 98 ? 3.569 0.760 -20.609 1.00 91.00 98 ASP A CA 1
ATOM 732 C C . ASP A 1 98 ? 2.270 1.097 -19.865 1.00 91.00 98 ASP A C 1
ATOM 734 O O . ASP A 1 98 ? 1.443 1.877 -20.337 1.00 91.00 98 ASP A O 1
ATOM 738 N N . THR A 1 99 ? 2.082 0.523 -18.672 1.00 90.12 99 THR A N 1
ATOM 739 C CA . THR A 1 99 ? 0.917 0.815 -17.823 1.00 90.12 99 THR A CA 1
ATOM 740 C C . THR A 1 99 ? 0.999 2.242 -17.292 1.00 90.12 99 THR A C 1
ATOM 742 O O . THR A 1 99 ? 0.008 2.971 -17.324 1.00 90.12 99 THR A O 1
ATOM 745 N N . LEU A 1 100 ? 2.188 2.656 -16.855 1.00 90.56 100 LEU A N 1
ATOM 746 C CA . LEU A 1 100 ? 2.443 4.008 -16.380 1.00 90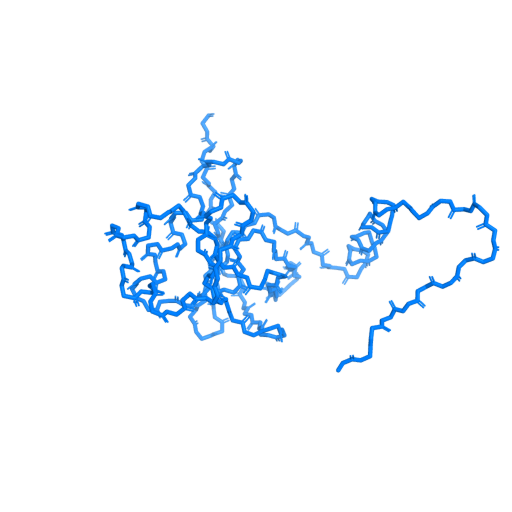.56 100 LEU A CA 1
ATOM 747 C C . LEU A 1 100 ? 2.258 5.042 -17.494 1.00 90.56 100 LEU A C 1
ATOM 749 O O . LEU A 1 100 ? 1.505 5.995 -17.316 1.00 90.56 100 LEU A O 1
ATOM 753 N N . ALA A 1 101 ? 2.853 4.811 -18.665 1.00 91.75 101 ALA A N 1
ATOM 754 C CA . ALA A 1 101 ? 2.712 5.683 -19.827 1.00 91.75 101 ALA A CA 1
ATOM 755 C C . ALA A 1 101 ? 1.248 5.838 -20.272 1.00 91.75 101 ALA A C 1
ATOM 757 O O . ALA A 1 101 ? 0.845 6.911 -20.714 1.00 91.75 101 ALA A O 1
ATOM 758 N N . ARG A 1 102 ? 0.437 4.782 -20.129 1.00 91.50 102 ARG A N 1
ATOM 759 C CA . ARG A 1 102 ? -0.975 4.798 -20.524 1.00 91.50 102 ARG A CA 1
ATOM 760 C C . ARG A 1 102 ? -1.892 5.496 -19.522 1.00 91.50 102 ARG A C 1
ATOM 762 O O . ARG A 1 102 ? -2.825 6.168 -19.951 1.00 91.50 102 ARG A O 1
ATOM 769 N N . PHE A 1 103 ? -1.699 5.275 -18.223 1.00 91.00 103 PHE A N 1
ATOM 770 C CA . PHE A 1 103 ? -2.679 5.684 -17.206 1.00 91.00 103 PHE A CA 1
ATOM 771 C C . PHE A 1 103 ? -2.242 6.863 -16.343 1.00 91.00 103 PHE A C 1
ATOM 773 O O . PHE A 1 103 ? -3.100 7.523 -15.771 1.00 91.00 103 PHE A O 1
ATOM 780 N N . ALA A 1 104 ? -0.942 7.130 -16.231 1.00 91.56 104 ALA A N 1
ATOM 781 C CA . ALA A 1 104 ? -0.432 8.180 -15.360 1.00 91.56 104 ALA A CA 1
ATOM 782 C C . ALA A 1 104 ? 0.927 8.701 -15.854 1.00 91.56 104 ALA A C 1
ATOM 784 O O . ALA A 1 104 ? 1.892 8.775 -15.097 1.00 91.56 104 ALA A O 1
ATOM 785 N N . SER A 1 105 ? 1.021 9.053 -17.141 1.00 92.88 105 SER A N 1
ATOM 786 C CA . SER A 1 105 ? 2.277 9.491 -17.773 1.00 92.88 105 SER A CA 1
ATOM 787 C C . SER A 1 105 ? 2.929 10.677 -17.060 1.00 92.88 105 SER A C 1
ATOM 789 O O . SER A 1 105 ? 4.148 10.717 -16.940 1.00 92.88 105 SER A O 1
ATOM 791 N N . HIS A 1 106 ? 2.132 11.596 -16.516 1.00 91.12 106 HIS A N 1
ATOM 792 C CA . HIS A 1 106 ? 2.614 12.734 -15.731 1.00 91.12 106 HIS A CA 1
ATOM 793 C C . HIS A 1 106 ? 3.333 12.320 -14.432 1.00 91.12 106 HIS A C 1
ATOM 795 O O . HIS A 1 106 ? 4.132 13.085 -13.903 1.00 91.12 106 HIS A O 1
ATOM 801 N N . LEU A 1 107 ? 3.102 11.106 -13.913 1.00 90.12 107 LEU A N 1
ATOM 802 C CA . LEU A 1 107 ? 3.831 10.595 -12.749 1.00 90.12 107 LEU A CA 1
ATOM 803 C C . LEU A 1 107 ? 5.248 10.120 -13.102 1.00 90.12 107 LEU A C 1
ATOM 805 O O . LEU A 1 107 ? 6.051 9.949 -12.189 1.00 90.12 107 LEU A O 1
ATOM 809 N N . LEU A 1 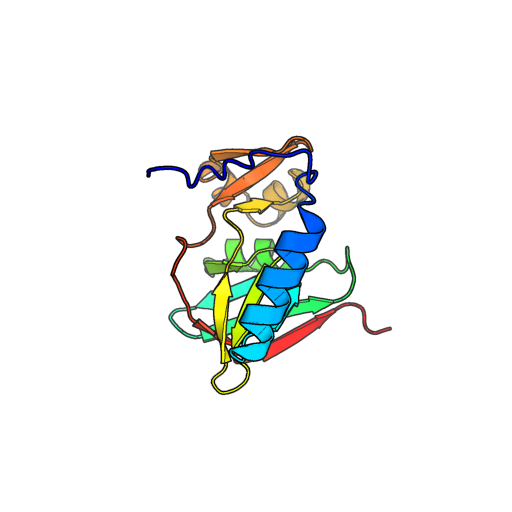108 ? 5.599 9.946 -14.385 1.00 89.12 108 LEU A N 1
ATOM 810 C CA . LEU A 1 108 ? 6.964 9.575 -14.794 1.00 89.12 108 LEU A CA 1
ATOM 811 C C . LEU A 1 108 ? 8.008 10.576 -14.291 1.00 89.12 108 LEU A C 1
ATOM 813 O O . LEU A 1 108 ? 9.096 10.168 -13.893 1.00 89.12 108 LEU A O 1
ATOM 817 N N . GLU A 1 109 ? 7.659 11.862 -14.246 1.00 89.50 109 GLU A N 1
ATOM 818 C CA . GLU A 1 109 ? 8.531 12.936 -13.751 1.00 89.50 109 GLU A CA 1
ATOM 819 C C . GLU A 1 109 ? 8.860 12.795 -12.257 1.00 89.50 109 GLU A C 1
ATOM 821 O O . GLU A 1 109 ? 9.866 13.318 -11.787 1.00 89.50 109 GLU A O 1
ATOM 826 N N . ARG A 1 110 ? 8.030 12.060 -11.506 1.00 88.94 110 ARG A N 1
ATOM 827 C CA . ARG A 1 110 ? 8.226 11.776 -10.077 1.00 88.94 110 ARG A CA 1
ATOM 828 C C . ARG A 1 110 ? 9.035 10.504 -9.826 1.00 88.94 110 ARG A C 1
ATOM 830 O O . ARG A 1 110 ? 9.310 10.190 -8.670 1.00 88.94 110 ARG A O 1
ATOM 837 N N . SER A 1 111 ? 9.373 9.748 -10.870 1.00 92.19 111 SER A N 1
ATOM 838 C CA . SER A 1 111 ? 10.134 8.510 -10.728 1.00 92.19 111 SER A CA 1
ATOM 839 C C . SER A 1 111 ? 11.548 8.794 -10.225 1.00 92.19 111 SER A C 1
ATOM 841 O O . SER A 1 111 ? 12.261 9.619 -10.791 1.00 92.19 111 SER A O 1
ATOM 843 N N . VAL A 1 112 ? 11.976 8.074 -9.187 1.00 94.12 112 VAL A N 1
ATOM 844 C CA . VAL A 1 112 ? 13.321 8.224 -8.593 1.00 94.12 112 VAL A CA 1
ATOM 845 C C . VAL A 1 112 ? 14.314 7.164 -9.071 1.00 94.12 112 VAL A C 1
ATOM 847 O O . VAL A 1 112 ? 15.465 7.144 -8.642 1.00 94.12 112 VAL A O 1
ATOM 850 N N . GLY A 1 113 ? 13.882 6.267 -9.958 1.00 92.88 113 GLY A N 1
ATOM 851 C CA . GLY A 1 113 ? 14.721 5.210 -10.505 1.00 92.88 113 GLY A CA 1
ATOM 852 C C . GLY A 1 113 ? 13.910 4.072 -11.108 1.00 92.88 113 GLY A C 1
ATOM 853 O O . GLY A 1 113 ? 12.715 4.203 -11.372 1.00 92.88 113 GLY A O 1
ATOM 854 N N . ILE A 1 114 ? 14.582 2.944 -11.311 1.00 94.12 114 ILE A N 1
ATOM 855 C CA . ILE A 1 114 ? 13.984 1.687 -11.760 1.00 94.12 114 ILE A CA 1
ATOM 856 C C . ILE A 1 114 ? 14.417 0.560 -10.823 1.00 94.12 114 ILE A C 1
ATOM 858 O O . ILE A 1 114 ? 15.538 0.576 -10.311 1.00 94.12 114 ILE A O 1
ATOM 862 N N . ASP A 1 115 ? 13.538 -0.410 -10.583 1.00 92.62 115 ASP A N 1
ATOM 863 C CA . ASP A 1 115 ? 13.922 -1.639 -9.891 1.00 92.62 115 ASP A CA 1
ATOM 864 C C . ASP A 1 115 ? 14.725 -2.585 -10.807 1.00 92.62 115 ASP A C 1
ATOM 866 O O . ASP A 1 115 ? 14.940 -2.330 -11.994 1.00 92.62 115 ASP A O 1
ATOM 870 N N . HIS A 1 116 ? 15.163 -3.718 -10.256 1.00 91.00 116 HIS A N 1
ATOM 871 C CA . HIS A 1 116 ? 15.905 -4.743 -10.999 1.00 91.00 116 HIS A CA 1
ATOM 872 C C . HIS A 1 116 ? 15.077 -5.440 -12.096 1.00 91.00 116 HIS A C 1
ATOM 874 O O . HIS A 1 116 ? 15.632 -6.182 -12.904 1.00 91.00 116 HIS A O 1
ATOM 880 N N . HIS A 1 117 ? 13.763 -5.204 -12.141 1.00 88.00 117 HIS A N 1
ATOM 881 C CA . HIS A 1 117 ? 12.852 -5.668 -13.185 1.00 88.00 117 HIS A CA 1
ATOM 882 C C . HIS A 1 117 ? 12.503 -4.566 -14.201 1.00 88.00 117 HIS A C 1
ATOM 884 O O . HIS A 1 117 ? 11.658 -4.787 -15.069 1.00 88.00 117 HIS A O 1
ATOM 890 N N . GLY A 1 118 ? 13.131 -3.389 -14.114 1.00 90.94 118 GLY A N 1
ATOM 891 C CA . GLY A 1 118 ? 12.896 -2.266 -15.020 1.00 90.94 118 GLY A CA 1
ATOM 892 C C . GLY A 1 118 ? 11.596 -1.500 -14.760 1.00 90.94 118 GLY A C 1
ATOM 893 O O . GLY A 1 118 ? 11.166 -0.729 -15.619 1.00 90.94 118 GLY A O 1
ATOM 894 N N . LYS A 1 119 ? 10.946 -1.692 -13.605 1.00 92.62 119 LYS A N 1
ATOM 895 C CA . LYS A 1 119 ? 9.742 -0.938 -13.227 1.00 92.62 119 LYS A CA 1
ATOM 896 C C . LYS A 1 119 ? 10.136 0.409 -12.617 1.00 92.62 119 LYS A C 1
ATOM 898 O O . LYS A 1 119 ? 10.945 0.418 -11.686 1.00 92.62 119 LYS A O 1
ATOM 903 N N . PRO A 1 120 ? 9.563 1.534 -13.081 1.00 93.25 120 PRO A N 1
ATOM 904 C CA . PRO A 1 120 ? 9.746 2.832 -12.446 1.00 93.25 120 PRO A CA 1
ATOM 905 C C . PRO A 1 120 ? 9.353 2.811 -10.966 1.00 93.25 120 PRO A C 1
ATOM 907 O O . PRO A 1 120 ? 8.343 2.208 -10.594 1.00 93.25 120 PRO A O 1
ATOM 910 N N . LEU A 1 121 ? 10.157 3.482 -10.141 1.00 94.12 121 LEU A N 1
ATOM 911 C CA . LEU A 1 121 ? 9.940 3.635 -8.705 1.00 94.12 121 LEU A CA 1
ATOM 912 C C . LEU A 1 121 ? 9.266 4.978 -8.434 1.00 94.12 121 LEU A C 1
ATOM 914 O O . LEU A 1 121 ? 9.928 6.016 -8.411 1.00 94.12 121 LEU A O 1
ATOM 918 N N . LEU A 1 122 ? 7.950 4.959 -8.226 1.00 93.00 122 LEU A N 1
ATOM 919 C CA . LEU A 1 122 ? 7.179 6.149 -7.870 1.00 93.00 122 LEU A CA 1
ATOM 920 C C . LEU A 1 122 ? 7.087 6.246 -6.345 1.00 93.00 122 LEU A C 1
ATOM 922 O O . LEU A 1 122 ? 6.507 5.345 -5.746 1.00 93.00 122 LEU A O 1
ATOM 926 N N . PRO A 1 123 ? 7.623 7.290 -5.694 1.00 90.94 123 PRO A N 1
ATOM 927 C CA . PRO A 1 123 ? 7.498 7.439 -4.248 1.00 90.94 123 PRO A CA 1
ATOM 928 C C . PRO A 1 123 ? 6.030 7.430 -3.812 1.00 90.94 123 PRO A C 1
ATOM 930 O O . PRO A 1 123 ? 5.211 8.176 -4.360 1.00 90.94 123 PRO A O 1
ATOM 933 N N . VAL A 1 124 ? 5.711 6.580 -2.837 1.00 89.06 124 VAL A N 1
ATOM 934 C CA . VAL A 1 124 ? 4.434 6.641 -2.110 1.00 89.06 124 VAL A CA 1
ATOM 935 C C . VAL A 1 124 ? 4.537 7.652 -0.968 1.00 89.06 124 VAL A C 1
ATOM 937 O O . VAL A 1 124 ? 5.546 8.351 -0.838 1.00 89.06 124 VAL A O 1
ATOM 940 N N . LEU A 1 125 ? 3.479 7.774 -0.170 1.00 83.25 125 LEU A N 1
ATOM 941 C CA . LEU A 1 125 ? 3.477 8.654 0.994 1.00 83.25 125 LEU A CA 1
ATOM 942 C C . LEU A 1 125 ? 4.601 8.328 1.976 1.00 83.25 125 LEU A C 1
ATOM 944 O O . LEU A 1 125 ? 5.056 7.190 2.085 1.00 83.25 125 LEU A O 1
ATOM 948 N N . GLU A 1 126 ? 5.045 9.358 2.696 1.00 77.06 126 GLU A N 1
ATOM 949 C CA . GLU A 1 126 ? 6.153 9.222 3.633 1.00 77.06 126 GLU A CA 1
ATOM 950 C C . GLU A 1 126 ? 5.854 8.167 4.716 1.00 77.06 126 GLU A C 1
ATOM 952 O O . GLU A 1 126 ? 4.735 8.118 5.249 1.00 77.06 126 GLU A O 1
ATOM 957 N N . PRO A 1 127 ? 6.856 7.352 5.098 1.00 70.88 127 PRO A N 1
ATOM 958 C CA . PRO A 1 127 ? 6.721 6.413 6.202 1.00 70.88 127 PRO A CA 1
ATOM 959 C C . PRO A 1 127 ? 6.204 7.099 7.472 1.00 70.88 127 PRO A C 1
ATOM 961 O O . PRO A 1 127 ? 6.749 8.108 7.916 1.00 70.88 127 PRO A O 1
ATOM 964 N N . GLY A 1 128 ? 5.166 6.524 8.082 1.00 72.56 128 GLY A N 1
ATOM 965 C CA . GLY A 1 128 ? 4.532 7.056 9.293 1.00 72.56 128 GLY A CA 1
ATOM 966 C C . GLY A 1 128 ? 3.223 7.808 9.050 1.00 72.56 128 GLY A C 1
ATOM 967 O O . GLY A 1 128 ? 2.506 8.083 10.014 1.00 72.56 128 GLY A O 1
ATOM 968 N N . GLN A 1 129 ? 2.853 8.079 7.794 1.00 89.62 129 GLN A N 1
ATOM 969 C CA . GLN A 1 129 ? 1.480 8.469 7.490 1.00 89.62 129 GLN A CA 1
ATOM 970 C C . GLN A 1 129 ? 0.501 7.321 7.757 1.00 89.62 129 GLN A C 1
ATOM 972 O O . GLN A 1 129 ? 0.836 6.139 7.661 1.00 89.62 129 GLN A O 1
ATOM 977 N N . SER A 1 130 ? -0.722 7.686 8.141 1.00 94.56 130 SER A N 1
ATOM 978 C CA . SER A 1 130 ? -1.763 6.724 8.480 1.00 94.56 130 SER A CA 1
ATOM 979 C C . SER A 1 130 ? -3.149 7.224 8.098 1.00 94.56 130 SER A C 1
ATOM 981 O O . SER A 1 130 ? -3.408 8.429 8.044 1.00 94.56 130 SER A O 1
ATOM 983 N N . ALA A 1 131 ? -4.049 6.277 7.860 1.00 96.69 131 ALA A N 1
ATOM 984 C CA . ALA A 1 131 ? -5.443 6.537 7.534 1.00 96.69 131 ALA A CA 1
ATOM 985 C C . ALA A 1 131 ? -6.358 5.487 8.161 1.00 96.69 131 ALA A C 1
ATOM 987 O O . ALA A 1 131 ? -5.914 4.422 8.582 1.00 96.69 131 ALA A O 1
ATOM 988 N N . GLN A 1 132 ? -7.655 5.774 8.201 1.00 97.94 132 GLN A N 1
ATOM 989 C CA . GLN A 1 132 ? -8.673 4.802 8.580 1.00 97.94 132 GLN A CA 1
ATOM 990 C C . GLN A 1 132 ? -9.151 4.048 7.341 1.00 97.94 132 GLN A C 1
ATOM 992 O O . GLN A 1 132 ? -9.751 4.642 6.441 1.00 97.94 132 GLN A O 1
ATOM 997 N N . LEU A 1 133 ? -8.913 2.740 7.300 1.00 97.62 133 LEU A N 1
ATOM 998 C CA . LEU A 1 133 ? -9.442 1.854 6.271 1.00 97.62 133 LEU A CA 1
ATOM 999 C C . LEU A 1 133 ? -10.953 1.712 6.447 1.00 97.62 133 LEU A C 1
ATOM 1001 O O . LEU A 1 133 ? -11.427 1.120 7.413 1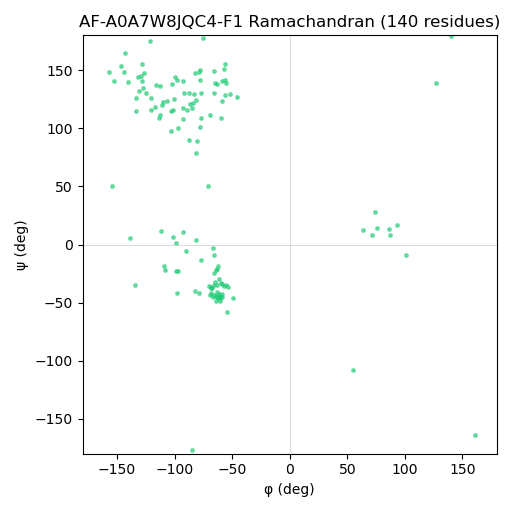.00 97.62 133 LEU A O 1
ATOM 1005 N N . GLN A 1 134 ? -11.710 2.256 5.497 1.00 96.56 134 GLN A N 1
ATOM 1006 C CA . GLN A 1 134 ? -13.176 2.229 5.526 1.00 96.56 134 GLN A CA 1
ATOM 1007 C C . GLN A 1 134 ? -13.751 1.114 4.658 1.00 96.56 134 GLN A C 1
ATOM 1009 O O . GLN A 1 134 ? -14.901 0.712 4.825 1.00 96.56 134 GLN A O 1
ATOM 1014 N N . THR A 1 135 ? -12.987 0.649 3.672 1.00 95.94 135 THR A N 1
ATOM 1015 C CA . THR A 1 135 ? -13.469 -0.309 2.679 1.00 95.94 135 THR A CA 1
ATOM 1016 C C . THR A 1 135 ? -12.318 -1.144 2.148 1.00 95.94 135 THR A C 1
ATOM 1018 O O . THR A 1 135 ? -11.233 -0.625 1.892 1.00 95.94 135 THR A O 1
ATOM 1021 N N . LEU A 1 136 ? -12.586 -2.432 1.946 1.00 94.88 136 LEU A N 1
ATOM 1022 C CA . LEU A 1 136 ? -11.690 -3.373 1.294 1.00 94.88 136 LEU A CA 1
ATOM 1023 C C . LEU A 1 136 ? -12.390 -3.941 0.058 1.00 94.88 136 LEU A C 1
ATOM 1025 O O . LEU A 1 136 ? -13.411 -4.616 0.172 1.00 94.88 136 LEU A O 1
ATOM 1029 N N . LEU A 1 137 ? -11.851 -3.651 -1.120 1.00 94.69 137 LEU A N 1
ATOM 1030 C CA . LEU A 1 137 ? -12.291 -4.236 -2.380 1.00 94.69 137 LEU A CA 1
ATOM 1031 C C . LEU A 1 137 ? -11.460 -5.487 -2.651 1.00 94.69 137 LEU A C 1
ATOM 1033 O O . LEU A 1 137 ? -10.232 -5.443 -2.579 1.00 94.69 137 LEU A O 1
ATOM 1037 N N . ILE A 1 138 ? -12.127 -6.597 -2.964 1.00 93.06 138 ILE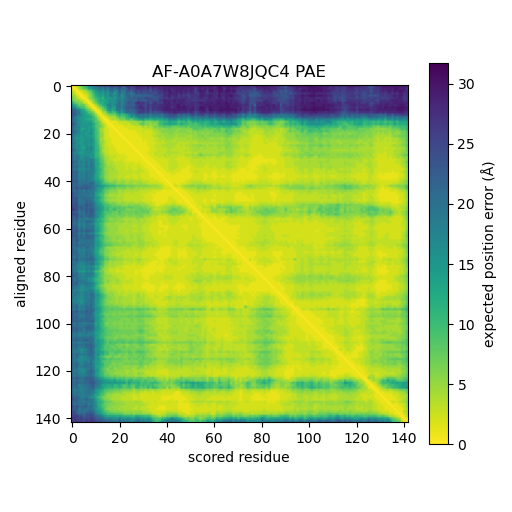 A N 1
ATOM 1038 C CA . ILE A 1 138 ? -11.474 -7.887 -3.201 1.00 93.06 138 ILE A CA 1
ATOM 1039 C C . ILE A 1 138 ? -11.598 -8.241 -4.680 1.00 93.06 138 ILE A C 1
ATOM 1041 O O . ILE A 1 138 ? -12.700 -8.353 -5.212 1.00 93.06 138 ILE A O 1
ATOM 1045 N N . PHE A 1 139 ? -10.461 -8.393 -5.351 1.00 87.88 139 PHE A N 1
ATOM 1046 C CA . PHE A 1 139 ? -10.379 -8.703 -6.773 1.00 87.88 139 PHE A CA 1
ATOM 1047 C C . PHE A 1 139 ? -10.119 -10.199 -6.976 1.00 87.88 139 PHE A C 1
ATOM 1049 O O . PHE A 1 139 ? -9.353 -10.815 -6.232 1.00 87.88 139 PHE A O 1
ATOM 1056 N N . GLY A 1 140 ? -10.709 -10.772 -8.029 1.00 77.94 140 GLY A N 1
ATOM 1057 C CA . GLY A 1 140 ? -10.422 -12.150 -8.440 1.00 77.94 140 GLY A CA 1
ATOM 1058 C C . GLY A 1 140 ? -11.025 -13.231 -7.539 1.00 77.94 140 GLY A C 1
ATOM 1059 O O . GLY A 1 140 ? -10.464 -14.316 -7.452 1.00 77.94 140 GLY A O 1
ATOM 1060 N N . LEU A 1 141 ? -12.146 -12.943 -6.870 1.00 70.38 141 LEU A N 1
ATOM 1061 C CA . LEU A 1 141 ? -13.001 -13.966 -6.262 1.00 70.38 141 LEU A CA 1
ATOM 1062 C C . LEU A 1 141 ? -13.911 -14.559 -7.351 1.00 70.38 141 LEU A C 1
ATOM 1064 O O . LEU A 1 141 ? -15.060 -14.141 -7.480 1.00 70.38 141 LEU A O 1
ATOM 1068 N N . LEU A 1 142 ? -13.381 -15.460 -8.177 1.00 58.00 142 LEU A N 1
ATOM 1069 C CA . LEU A 1 142 ? -14.158 -16.274 -9.119 1.00 58.00 142 LEU A CA 1
ATOM 1070 C C . LEU A 1 142 ? -13.710 -17.730 -9.020 1.00 58.00 142 LEU A C 1
ATOM 1072 O O . LEU A 1 142 ? -12.479 -17.948 -8.963 1.00 58.00 142 LEU A O 1
#